Protein AF-A0A497S3P4-F1 (afdb_monomer_lite)

Secondary structure (DSSP, 8-state):
-HHHHHHHHHHHHHTT---HHHHHHHHHHHHHHTTPPPP-PPP-HHHHHHHHHHS---HHHHHHHHHHHHHHHTT--EEES-HHHHHHHTTT-S-EEEHHHHHHH--

Structure (mmCIF, N/CA/C/O backbone):
data_AF-A0A497S3P4-F1
#
_entry.id   AF-A0A497S3P4-F1
#
loop_
_atom_site.group_PDB
_atom_site.id
_atom_site.type_symbol
_atom_site.label_atom_id
_atom_site.label_alt_id
_atom_site.label_comp_id
_atom_site.label_asym_id
_atom_site.label_entity_id
_atom_site.label_seq_id
_atom_site.pdbx_PDB_ins_code
_atom_site.Cartn_x
_atom_site.Cartn_y
_atom_site.Cartn_z
_atom_site.occupancy
_atom_site.B_iso_or_equiv
_atom_site.auth_seq_id
_atom_site.auth_comp_id
_atom_site.auth_asym_id
_atom_site.auth_atom_id
_atom_site.pdbx_PDB_model_num
ATOM 1 N N . SER A 1 1 ? -0.318 0.772 -6.779 1.00 88.62 1 SER A N 1
ATOM 2 C CA . SER A 1 1 ? -0.248 2.247 -6.795 1.00 88.62 1 SER A CA 1
ATOM 3 C C . SER A 1 1 ? 1.191 2.692 -7.026 1.00 88.62 1 SER A C 1
ATOM 5 O O . SER A 1 1 ? 2.064 1.826 -7.085 1.00 88.62 1 SER A O 1
ATOM 7 N N . ASP A 1 2 ? 1.460 4.002 -7.117 1.00 90.75 2 ASP A N 1
ATOM 8 C CA . ASP A 1 2 ? 2.835 4.538 -7.161 1.00 90.75 2 ASP A CA 1
ATOM 9 C C . ASP A 1 2 ? 3.677 4.070 -5.970 1.00 90.75 2 ASP A C 1
ATOM 11 O O . ASP A 1 2 ? 4.796 3.594 -6.160 1.00 90.75 2 ASP A O 1
ATOM 15 N N . LEU A 1 3 ? 3.106 4.071 -4.760 1.00 90.12 3 LEU A N 1
ATOM 16 C CA . LEU A 1 3 ? 3.787 3.528 -3.583 1.00 90.12 3 LEU A CA 1
ATOM 17 C C . LEU A 1 3 ? 4.137 2.047 -3.744 1.00 90.12 3 LEU A C 1
ATOM 19 O O . LEU A 1 3 ? 5.258 1.654 -3.439 1.00 90.12 3 LEU A O 1
ATOM 23 N N . THR A 1 4 ? 3.217 1.230 -4.271 1.00 91.62 4 THR A N 1
ATOM 24 C CA . THR A 1 4 ? 3.460 -0.211 -4.452 1.00 91.62 4 THR A CA 1
ATOM 25 C C . THR A 1 4 ? 4.603 -0.449 -5.437 1.00 91.62 4 THR A C 1
ATOM 27 O O . THR A 1 4 ? 5.464 -1.292 -5.196 1.00 91.62 4 THR A O 1
ATOM 30 N N . LYS A 1 5 ? 4.648 0.325 -6.532 1.00 93.88 5 LYS A N 1
ATOM 31 C CA . LYS A 1 5 ? 5.731 0.246 -7.520 1.00 93.88 5 LYS A CA 1
ATOM 32 C C . LYS A 1 5 ? 7.075 0.629 -6.901 1.00 93.88 5 LYS A C 1
ATOM 34 O O . LYS A 1 5 ? 8.069 -0.056 -7.149 1.00 93.88 5 LYS A O 1
ATOM 39 N N . VAL A 1 6 ? 7.108 1.688 -6.087 1.00 92.81 6 VAL A N 1
ATOM 40 C CA . VAL A 1 6 ? 8.318 2.120 -5.368 1.00 92.81 6 VAL A CA 1
ATOM 41 C C . VAL A 1 6 ? 8.792 1.031 -4.409 1.00 92.81 6 VAL A C 1
ATOM 43 O O . VAL A 1 6 ? 9.974 0.696 -4.418 1.00 92.81 6 VAL A O 1
ATOM 46 N N . GLU A 1 7 ? 7.895 0.438 -3.620 1.00 92.19 7 GLU A N 1
ATOM 47 C CA . GLU A 1 7 ? 8.258 -0.614 -2.667 1.00 92.19 7 GLU A CA 1
ATOM 48 C C . GLU A 1 7 ? 8.793 -1.870 -3.341 1.00 92.19 7 GLU A C 1
ATOM 50 O O . GLU A 1 7 ? 9.832 -2.379 -2.922 1.00 92.19 7 GLU A O 1
ATOM 55 N N . ILE A 1 8 ? 8.123 -2.345 -4.393 1.00 93.31 8 ILE A N 1
ATOM 56 C CA . ILE A 1 8 ? 8.557 -3.533 -5.132 1.00 93.31 8 ILE A CA 1
ATOM 57 C C . ILE A 1 8 ? 9.900 -3.268 -5.808 1.00 93.31 8 ILE A C 1
ATOM 59 O O . ILE A 1 8 ? 10.821 -4.066 -5.662 1.00 93.31 8 ILE A O 1
ATOM 63 N N . THR A 1 9 ? 10.060 -2.120 -6.472 1.00 96.38 9 THR A N 1
ATOM 64 C CA . THR A 1 9 ? 11.338 -1.750 -7.102 1.00 96.38 9 THR A CA 1
ATOM 65 C C . THR A 1 9 ? 12.463 -1.656 -6.068 1.00 96.38 9 THR A C 1
ATOM 67 O O . THR A 1 9 ? 13.535 -2.223 -6.273 1.00 96.38 9 THR A O 1
ATOM 70 N N . ARG A 1 10 ? 12.222 -0.996 -4.924 1.00 95.81 10 ARG A N 1
ATOM 71 C CA . ARG A 1 10 ? 13.189 -0.909 -3.818 1.00 95.81 10 ARG A CA 1
ATOM 72 C C . ARG A 1 10 ? 13.559 -2.297 -3.304 1.00 95.81 10 ARG A C 1
ATOM 74 O O . ARG A 1 10 ? 14.735 -2.559 -3.086 1.00 95.81 10 ARG A O 1
ATOM 81 N N . TYR A 1 11 ? 12.577 -3.170 -3.099 1.00 94.94 11 TYR A N 1
ATOM 82 C CA . TYR A 1 11 ? 12.793 -4.530 -2.612 1.00 94.94 11 TYR A CA 1
ATOM 83 C C . TYR A 1 11 ? 13.663 -5.343 -3.583 1.00 94.94 11 TYR A C 1
ATOM 85 O O . TYR A 1 11 ? 14.674 -5.908 -3.172 1.00 94.94 11 TYR A O 1
ATOM 93 N N . LEU A 1 12 ? 13.345 -5.311 -4.881 1.00 97.00 12 LEU A N 1
ATOM 94 C CA . LEU A 1 12 ? 14.123 -5.988 -5.924 1.00 97.00 12 LEU A CA 1
ATOM 95 C C . LEU A 1 12 ? 15.575 -5.486 -5.985 1.00 97.00 12 LEU A C 1
ATOM 97 O O . LEU A 1 12 ? 16.509 -6.279 -6.059 1.00 97.00 12 LEU A O 1
ATOM 101 N N . ILE A 1 13 ? 15.794 -4.174 -5.914 1.00 97.56 13 ILE A N 1
ATOM 102 C CA . ILE A 1 13 ? 17.150 -3.614 -6.001 1.00 97.56 13 ILE A CA 1
ATOM 103 C C . ILE A 1 13 ? 17.929 -3.843 -4.701 1.00 97.56 13 ILE A C 1
ATOM 105 O O . ILE A 1 13 ? 19.051 -4.338 -4.722 1.00 97.56 13 ILE A O 1
ATOM 109 N N . SER A 1 14 ? 17.359 -3.460 -3.556 1.00 96.62 14 SER A N 1
ATOM 110 C CA . SER A 1 14 ? 18.088 -3.421 -2.282 1.00 96.62 14 SER A CA 1
ATOM 111 C C . SER A 1 14 ? 18.242 -4.785 -1.621 1.00 96.62 14 SER A C 1
ATOM 113 O O . SER A 1 14 ? 19.238 -5.006 -0.942 1.00 96.62 14 SER A O 1
ATOM 115 N N . GLU A 1 15 ? 17.260 -5.674 -1.767 1.00 96.00 15 GLU A N 1
ATOM 116 C CA . GLU A 1 15 ? 17.256 -6.961 -1.058 1.00 96.00 15 GLU A CA 1
ATOM 117 C C . GLU A 1 15 ? 17.615 -8.126 -1.978 1.00 96.00 15 GLU A C 1
ATOM 119 O O . GLU A 1 15 ? 18.198 -9.104 -1.519 1.00 96.00 15 GLU A O 1
ATOM 124 N N . TRP A 1 16 ? 17.328 -8.008 -3.277 1.00 95.38 16 TRP A N 1
ATOM 125 C CA . TRP A 1 16 ? 17.622 -9.050 -4.265 1.00 95.38 16 TRP A CA 1
ATOM 126 C C . TRP A 1 16 ? 18.799 -8.703 -5.182 1.00 95.38 16 TRP A C 1
ATOM 128 O O . TRP A 1 16 ? 19.221 -9.541 -5.977 1.00 95.38 16 TRP A O 1
ATOM 138 N N . GLY A 1 17 ? 19.354 -7.491 -5.072 1.00 96.94 17 GLY A N 1
ATOM 139 C CA . GLY A 1 17 ? 20.514 -7.064 -5.856 1.00 96.94 17 GLY A CA 1
ATOM 140 C C . GLY A 1 17 ? 20.236 -6.940 -7.355 1.00 96.94 17 GLY A C 1
ATOM 141 O O . GLY A 1 17 ? 21.174 -6.975 -8.150 1.00 96.94 17 GLY A O 1
ATOM 142 N N . CYS A 1 18 ? 18.968 -6.828 -7.760 1.00 97.19 18 CYS A N 1
ATOM 143 C CA . CYS A 1 18 ? 18.607 -6.682 -9.164 1.00 97.19 18 CYS A CA 1
ATOM 144 C C . CYS A 1 18 ? 19.085 -5.336 -9.718 1.00 97.19 18 CYS A C 1
ATOM 146 O O . CYS A 1 18 ? 19.032 -4.310 -9.035 1.00 97.19 18 CYS A O 1
ATOM 148 N N . ASP A 1 19 ? 19.476 -5.314 -10.991 1.00 97.50 19 ASP A N 1
ATOM 149 C CA . ASP A 1 19 ? 19.726 -4.051 -11.673 1.00 97.50 19 ASP A CA 1
ATOM 150 C C . ASP A 1 19 ? 18.402 -3.308 -11.978 1.00 97.50 19 ASP A C 1
ATOM 152 O O . ASP A 1 19 ? 17.334 -3.931 -12.072 1.00 97.50 19 ASP A O 1
ATOM 156 N N . PRO A 1 20 ? 18.441 -1.975 -12.166 1.00 97.06 20 PRO A N 1
ATOM 157 C CA . PRO A 1 20 ? 17.233 -1.184 -12.395 1.00 97.06 20 PRO A CA 1
ATOM 158 C C . PRO A 1 20 ? 16.410 -1.604 -13.621 1.00 97.06 20 PRO A C 1
ATOM 160 O O . PRO A 1 20 ? 15.182 -1.535 -13.570 1.00 97.06 20 PRO A O 1
ATOM 163 N N . LYS A 1 21 ? 17.048 -2.064 -14.709 1.00 97.50 21 LYS A N 1
ATOM 164 C CA . LYS A 1 21 ? 16.330 -2.477 -15.927 1.00 97.50 21 LYS A CA 1
ATOM 165 C C . LYS A 1 21 ? 15.580 -3.780 -15.688 1.00 97.50 21 LYS A C 1
ATOM 167 O O . LYS A 1 21 ? 14.443 -3.923 -16.133 1.00 97.50 21 LYS A O 1
ATOM 172 N N . PHE A 1 22 ? 16.193 -4.716 -14.965 1.00 97.12 22 PHE A N 1
ATOM 173 C CA . PHE A 1 22 ? 15.528 -5.955 -14.577 1.00 97.12 22 PHE A CA 1
ATOM 174 C C . PHE A 1 22 ? 14.329 -5.699 -13.656 1.00 97.12 22 PHE A C 1
ATOM 176 O O . PHE A 1 22 ? 13.260 -6.279 -13.865 1.00 97.12 22 PHE A O 1
ATOM 183 N N . ALA A 1 23 ? 14.470 -4.805 -12.673 1.00 97.38 23 ALA A N 1
ATOM 184 C CA . ALA A 1 23 ? 13.372 -4.446 -11.777 1.00 97.38 23 ALA A CA 1
ATOM 185 C C . ALA A 1 23 ? 12.195 -3.808 -12.540 1.00 97.38 23 ALA A C 1
ATOM 187 O O . ALA A 1 23 ? 11.039 -4.177 -12.322 1.00 97.38 23 ALA A O 1
ATOM 188 N N . GLU A 1 24 ? 12.483 -2.909 -13.486 1.00 96.94 24 GLU A N 1
ATOM 189 C CA . GLU A 1 24 ? 11.462 -2.291 -14.337 1.00 96.94 24 GLU A CA 1
ATOM 190 C C . GLU A 1 24 ? 10.762 -3.311 -15.243 1.00 96.94 24 GLU A C 1
ATOM 192 O O . GLU A 1 24 ? 9.531 -3.329 -15.311 1.00 96.94 24 GLU A O 1
ATOM 197 N N . LYS A 1 25 ? 11.525 -4.199 -15.892 1.00 96.75 25 LYS A N 1
ATOM 198 C CA . LYS A 1 25 ? 10.960 -5.287 -16.698 1.00 96.75 25 LYS A CA 1
ATOM 199 C C . LYS A 1 25 ? 10.031 -6.169 -15.862 1.00 96.75 25 LYS A C 1
ATOM 201 O O . LYS A 1 25 ? 8.905 -6.416 -16.272 1.00 96.75 25 LYS A O 1
ATOM 206 N N . THR A 1 26 ? 10.475 -6.584 -14.677 1.00 95.75 26 THR A N 1
ATOM 207 C CA . THR A 1 26 ? 9.689 -7.429 -13.762 1.00 95.75 26 THR A CA 1
ATOM 208 C C . THR A 1 26 ? 8.367 -6.767 -13.372 1.00 95.75 26 THR A C 1
ATOM 210 O O . THR A 1 26 ? 7.323 -7.416 -13.372 1.00 95.75 26 THR A O 1
ATOM 213 N N . TRP A 1 27 ? 8.385 -5.463 -13.078 1.00 95.06 27 TRP A N 1
ATOM 214 C CA . TRP A 1 27 ? 7.165 -4.707 -12.799 1.00 95.06 27 TRP A CA 1
ATOM 215 C C . TRP A 1 27 ? 6.203 -4.695 -13.996 1.00 95.06 27 TRP A C 1
ATOM 217 O O . TRP A 1 27 ? 5.004 -4.919 -13.829 1.00 95.06 27 TRP A O 1
ATOM 227 N N . ASN A 1 28 ? 6.715 -4.447 -15.202 1.00 94.12 28 ASN A N 1
ATOM 228 C CA . ASN A 1 28 ? 5.892 -4.413 -16.411 1.00 94.12 28 ASN A CA 1
ATOM 229 C C . ASN A 1 28 ? 5.291 -5.789 -16.731 1.00 94.12 28 ASN A C 1
ATOM 231 O O . ASN A 1 28 ? 4.097 -5.871 -17.016 1.00 94.12 28 ASN A O 1
ATOM 235 N N . ASP A 1 29 ? 6.082 -6.858 -16.606 1.00 94.75 29 ASP A N 1
ATOM 236 C CA . ASP A 1 29 ? 5.624 -8.238 -16.789 1.00 94.75 29 ASP A CA 1
ATOM 237 C C . ASP A 1 29 ? 4.505 -8.575 -15.785 1.00 94.75 29 ASP A C 1
ATOM 239 O O . ASP A 1 29 ? 3.478 -9.137 -16.165 1.00 94.75 29 ASP A O 1
ATOM 243 N N . PHE A 1 30 ? 4.653 -8.172 -14.516 1.00 93.19 30 PHE A N 1
ATOM 244 C CA . PHE A 1 30 ? 3.614 -8.326 -13.492 1.00 93.19 30 PHE A CA 1
ATOM 245 C C . PHE A 1 30 ? 2.312 -7.606 -13.873 1.00 93.19 30 PHE A C 1
ATOM 247 O O . PHE A 1 30 ? 1.239 -8.207 -13.830 1.00 93.19 30 PHE A O 1
ATOM 254 N N . MET A 1 31 ? 2.396 -6.340 -14.292 1.00 93.56 31 MET A N 1
ATOM 255 C CA . MET A 1 31 ? 1.218 -5.558 -14.683 1.00 93.56 31 MET A CA 1
ATOM 256 C C . MET A 1 3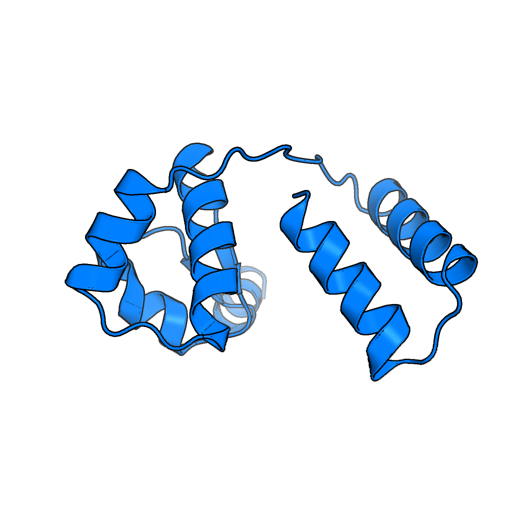1 ? 0.472 -6.184 -15.869 1.00 93.56 31 MET A C 1
ATOM 258 O O . MET A 1 31 ? -0.757 -6.207 -15.869 1.00 93.56 31 MET A O 1
ATOM 262 N N . GLN A 1 32 ? 1.207 -6.705 -16.856 1.00 92.44 32 GLN A N 1
ATOM 263 C CA . GLN A 1 32 ? 0.637 -7.340 -18.049 1.00 92.44 32 GLN A CA 1
ATOM 264 C C . GLN A 1 32 ? 0.048 -8.725 -17.762 1.00 92.44 32 GLN A C 1
ATOM 266 O O . GLN A 1 32 ? -0.943 -9.106 -18.378 1.00 92.44 32 GLN A O 1
ATOM 271 N N . SER A 1 33 ? 0.641 -9.476 -16.833 1.00 95.25 33 SER A N 1
ATOM 272 C CA . SER A 1 33 ? 0.254 -10.870 -16.578 1.00 95.25 33 SER A CA 1
ATOM 273 C C . SER A 1 33 ? -1.012 -11.015 -15.731 1.00 95.25 33 SER A C 1
ATOM 275 O O . SER A 1 33 ? -1.664 -12.053 -15.798 1.00 95.25 33 SER A O 1
ATOM 277 N N . PHE A 1 34 ? -1.353 -10.010 -14.918 1.00 87.62 34 PHE A N 1
ATOM 278 C CA . PHE A 1 34 ? -2.394 -10.131 -13.887 1.00 87.62 34 PHE A CA 1
ATOM 279 C C . PHE A 1 34 ? -3.567 -9.148 -14.039 1.00 87.62 34 PHE A C 1
ATOM 281 O O . PHE A 1 34 ? -4.289 -8.933 -13.070 1.00 87.62 34 PHE A O 1
ATOM 288 N N . ASP A 1 35 ? -3.758 -8.554 -15.224 1.00 88.69 35 ASP A N 1
ATOM 289 C CA . ASP A 1 35 ? -4.817 -7.559 -15.503 1.00 88.69 35 ASP A CA 1
ATOM 290 C C . ASP A 1 35 ? -4.927 -6.483 -14.400 1.00 88.69 35 ASP A C 1
ATOM 292 O O . ASP A 1 35 ? -5.986 -6.175 -13.846 1.00 88.69 35 ASP A O 1
ATOM 296 N N . ILE A 1 36 ? -3.769 -5.953 -13.993 1.00 91.75 36 ILE A N 1
ATOM 297 C CA . ILE A 1 36 ? -3.690 -5.052 -12.845 1.00 91.75 36 ILE A CA 1
ATOM 298 C C . ILE A 1 36 ? -4.106 -3.646 -13.267 1.00 91.75 36 ILE A C 1
ATOM 300 O O . ILE A 1 36 ? -3.451 -2.993 -14.080 1.00 91.75 36 ILE A O 1
ATOM 304 N N . THR A 1 37 ? -5.136 -3.112 -12.612 1.00 91.06 37 THR A N 1
ATOM 305 C CA . THR A 1 37 ? -5.465 -1.688 -12.726 1.00 91.06 37 THR A CA 1
ATOM 306 C C . THR A 1 37 ? -4.516 -0.854 -11.866 1.00 91.06 37 THR A C 1
ATOM 308 O O . THR A 1 37 ? -4.466 -0.984 -10.640 1.00 91.06 37 THR A O 1
ATOM 311 N N . TYR A 1 38 ? -3.763 0.044 -12.503 1.00 90.50 38 TYR A N 1
ATOM 312 C CA . TYR A 1 38 ? -2.854 0.945 -11.800 1.00 90.50 38 TYR A CA 1
ATOM 313 C C . TYR A 1 38 ? -3.576 2.174 -11.241 1.00 90.50 38 TYR A C 1
ATOM 315 O O . TYR A 1 38 ? -4.151 2.962 -11.988 1.00 90.50 38 TYR A O 1
ATOM 323 N N . ILE A 1 39 ? -3.470 2.389 -9.929 1.00 89.31 39 ILE A N 1
ATOM 324 C CA . ILE A 1 39 ? -4.058 3.549 -9.247 1.00 89.31 39 ILE A CA 1
ATOM 325 C C . ILE A 1 39 ? -2.972 4.575 -8.922 1.00 89.31 39 ILE A C 1
ATOM 327 O O . ILE A 1 39 ? -2.057 4.287 -8.144 1.00 89.31 39 ILE A O 1
ATOM 331 N N . ARG A 1 40 ? -3.113 5.784 -9.471 1.00 84.50 40 ARG A N 1
ATOM 332 C CA . ARG A 1 40 ? -2.349 6.970 -9.058 1.00 84.50 40 ARG A CA 1
ATOM 333 C C . ARG A 1 40 ? -3.069 7.624 -7.887 1.00 84.50 40 ARG A C 1
ATOM 335 O O . ARG A 1 40 ? -3.974 8.428 -8.082 1.00 84.50 40 ARG A O 1
ATOM 342 N N . GLY A 1 41 ? -2.740 7.167 -6.684 1.00 77.62 41 GLY A N 1
ATOM 343 C CA . GLY A 1 41 ? -3.360 7.649 -5.457 1.00 77.62 41 GLY A CA 1
ATOM 344 C C . GLY A 1 41 ? -2.648 8.892 -4.946 1.00 77.62 41 GLY A C 1
ATOM 345 O O . GLY A 1 41 ? -1.451 8.847 -4.676 1.00 77.62 41 GLY A O 1
ATOM 346 N N . GLU A 1 42 ? -3.390 9.981 -4.789 1.00 85.75 42 GLU A N 1
ATOM 347 C CA . GLU A 1 42 ? -2.930 11.149 -4.042 1.00 85.75 42 GLU A CA 1
ATOM 348 C C . GLU A 1 42 ? -2.996 10.867 -2.539 1.00 85.75 42 GLU A C 1
ATOM 350 O O . GLU A 1 42 ? -3.971 10.289 -2.047 1.00 85.75 42 GLU A O 1
ATOM 355 N N . ILE A 1 43 ? -1.963 11.308 -1.827 1.00 90.31 43 ILE A N 1
ATOM 356 C CA . ILE A 1 43 ? -1.865 11.196 -0.376 1.00 90.31 43 ILE A CA 1
ATOM 357 C C . ILE A 1 43 ? -2.438 12.456 0.271 1.00 90.31 43 ILE A C 1
ATOM 359 O O . ILE A 1 43 ? -2.016 13.566 -0.050 1.00 90.31 43 ILE A O 1
ATOM 363 N N . ASP A 1 44 ? -3.370 12.269 1.199 1.00 92.50 44 ASP A N 1
ATOM 364 C CA . ASP A 1 44 ? -3.951 13.331 2.016 1.00 92.50 44 ASP A CA 1
ATOM 365 C C . ASP A 1 44 ? -3.202 13.400 3.354 1.00 92.50 44 ASP A C 1
ATOM 367 O O . ASP A 1 44 ? -3.321 12.525 4.215 1.00 92.50 44 ASP A O 1
ATOM 371 N N . ILE A 1 45 ? -2.372 14.428 3.509 1.00 92.69 45 ILE A N 1
ATOM 372 C CA . ILE A 1 45 ? -1.514 14.582 4.686 1.00 92.69 45 ILE A CA 1
ATOM 373 C C . ILE A 1 45 ? -2.333 14.897 5.941 1.00 92.69 45 ILE A C 1
ATOM 375 O O . ILE A 1 45 ? -1.974 14.420 7.018 1.00 92.69 45 ILE A O 1
ATOM 379 N N . ASP A 1 46 ? -3.436 15.633 5.819 1.00 93.62 46 ASP A N 1
ATOM 380 C CA . ASP A 1 46 ? -4.250 16.034 6.966 1.00 93.62 46 ASP A CA 1
ATOM 381 C C . ASP A 1 46 ? -5.020 14.834 7.534 1.00 93.62 46 ASP A C 1
ATOM 383 O O . ASP A 1 46 ? -5.025 14.613 8.749 1.00 93.62 46 ASP A O 1
ATOM 387 N N . ASP A 1 47 ? -5.577 13.985 6.662 1.00 91.75 47 ASP A N 1
ATOM 388 C CA . ASP A 1 47 ? -6.194 12.717 7.074 1.00 91.75 47 ASP A CA 1
ATOM 389 C C . ASP A 1 47 ? -5.153 11.804 7.750 1.00 91.75 47 ASP A C 1
ATOM 391 O O . ASP A 1 47 ? -5.427 11.268 8.824 1.00 91.75 47 ASP A O 1
ATOM 395 N N . LEU A 1 48 ? -3.920 11.706 7.231 1.00 91.94 48 LEU A N 1
ATOM 396 C CA . LEU A 1 48 ? -2.855 10.934 7.893 1.00 91.94 48 LEU A CA 1
ATOM 397 C C . LEU A 1 48 ? -2.486 11.487 9.267 1.00 91.94 48 LEU A C 1
ATOM 399 O O . LEU A 1 48 ? -2.334 10.709 10.212 1.00 91.94 48 LEU A O 1
ATOM 403 N N . LEU A 1 49 ? -2.327 12.809 9.377 1.00 92.56 49 LEU A N 1
ATOM 404 C CA . LEU A 1 49 ? -2.005 13.481 10.633 1.00 92.56 49 LEU A CA 1
ATOM 405 C C . LEU A 1 49 ? -3.060 13.174 11.695 1.00 92.56 49 LEU A C 1
ATOM 407 O O . LEU A 1 49 ? -2.700 12.812 12.817 1.00 92.56 49 LEU A O 1
ATOM 411 N N . SER A 1 50 ? -4.341 13.221 11.320 1.00 92.00 50 SER A N 1
ATOM 412 C CA . SER A 1 50 ? -5.445 12.907 12.229 1.00 92.00 50 SER A CA 1
ATOM 413 C C . SER A 1 50 ? -5.353 11.486 12.802 1.00 92.00 50 SER A C 1
ATOM 415 O O . SER A 1 50 ? -5.642 11.264 13.977 1.00 92.00 50 SER A O 1
ATOM 417 N N . ILE A 1 51 ? -4.873 10.514 12.021 1.00 91.19 51 ILE A N 1
ATOM 418 C CA . ILE A 1 51 ? -4.742 9.123 12.471 1.00 91.19 51 ILE A CA 1
ATOM 419 C C . ILE A 1 51 ? -3.528 8.966 13.372 1.00 91.19 51 ILE A C 1
ATOM 421 O O . ILE A 1 51 ? -3.631 8.385 14.449 1.00 91.19 5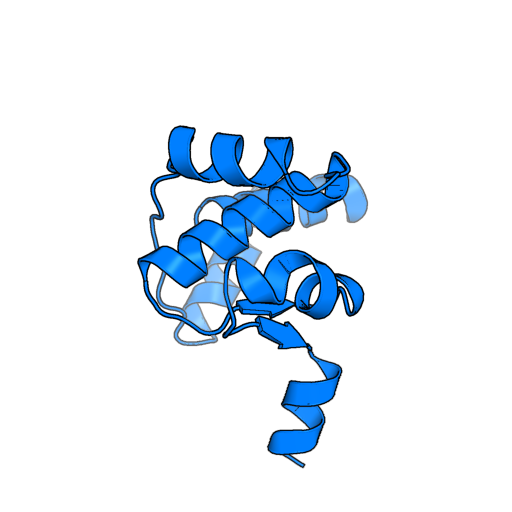1 ILE A O 1
ATOM 425 N N . VAL A 1 52 ? -2.357 9.450 12.947 1.00 91.06 52 VAL A N 1
ATOM 426 C CA . VAL A 1 52 ? -1.102 9.192 13.674 1.00 91.06 52 VAL A CA 1
ATOM 427 C C . VAL A 1 52 ? -1.043 9.914 15.018 1.00 91.06 52 VAL A C 1
ATOM 429 O O . VAL A 1 52 ? -0.313 9.470 15.902 1.00 91.06 52 VAL A O 1
ATOM 432 N N . GLN A 1 53 ? -1.823 10.986 15.188 1.00 91.19 53 GLN A N 1
ATOM 433 C CA . GLN A 1 53 ? -2.017 11.658 16.475 1.00 91.19 53 GLN A CA 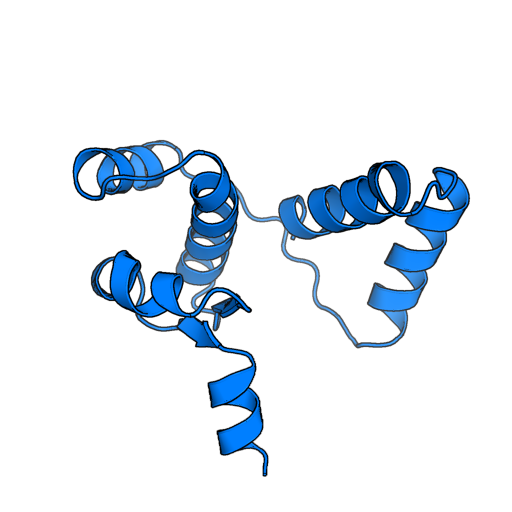1
ATOM 434 C C . GLN A 1 53 ? -2.792 10.795 17.481 1.00 91.19 53 GLN A C 1
ATOM 436 O O . GLN A 1 53 ? -2.524 10.873 18.677 1.00 91.19 53 GLN A O 1
ATOM 441 N N . ASN A 1 54 ? -3.714 9.956 17.004 1.00 88.56 54 ASN A N 1
ATOM 442 C CA . ASN A 1 54 ? -4.593 9.142 17.849 1.00 88.56 54 ASN A CA 1
ATOM 443 C C . ASN A 1 54 ? -4.144 7.676 17.949 1.00 88.56 54 ASN A C 1
ATOM 445 O O . ASN A 1 54 ? -4.434 6.991 18.927 1.00 88.56 54 ASN A O 1
ATOM 449 N N . VAL A 1 55 ? -3.399 7.190 16.956 1.00 89.00 55 VAL A N 1
ATOM 450 C CA . VAL A 1 55 ? -2.957 5.801 16.850 1.00 89.00 55 VAL A CA 1
ATOM 451 C C . VAL A 1 55 ? -1.426 5.759 16.803 1.00 89.00 55 VAL A C 1
ATOM 453 O O . VAL A 1 55 ? -0.835 6.103 15.771 1.00 89.00 55 VAL A O 1
ATOM 456 N N . PRO A 1 56 ? -0.747 5.273 17.865 1.00 87.06 56 PRO A N 1
ATOM 457 C CA . PRO A 1 56 ? 0.711 5.182 17.906 1.00 87.06 56 PRO A CA 1
ATOM 458 C C . PRO A 1 56 ? 1.276 4.405 16.711 1.00 87.06 56 PRO A C 1
ATOM 460 O O . PRO A 1 56 ? 1.161 3.179 16.619 1.00 87.06 56 PRO A O 1
ATOM 463 N N . THR A 1 57 ? 1.899 5.106 15.766 1.00 86.50 57 THR A N 1
ATOM 464 C CA . THR A 1 57 ? 2.305 4.545 14.470 1.00 86.50 57 THR A CA 1
ATOM 465 C C . THR A 1 57 ? 3.824 4.437 14.368 1.00 86.50 57 THR A C 1
ATOM 467 O O . THR A 1 57 ? 4.549 5.419 14.485 1.00 86.50 57 THR A O 1
ATOM 470 N N . LYS A 1 58 ? 4.334 3.215 14.153 1.00 86.56 58 LYS A N 1
ATOM 471 C CA . LYS A 1 58 ? 5.769 2.975 13.930 1.00 86.56 58 LYS A CA 1
ATOM 472 C C . LYS A 1 58 ? 6.139 3.372 12.503 1.00 86.56 58 LYS A C 1
ATOM 474 O O . LYS A 1 58 ? 5.331 3.202 11.596 1.00 86.56 58 LYS A O 1
ATOM 479 N N . LYS A 1 59 ? 7.398 3.763 12.275 1.00 81.19 59 LYS A N 1
ATOM 480 C CA . LYS A 1 59 ? 7.909 4.143 10.943 1.00 81.19 59 LYS A CA 1
ATOM 481 C C . LYS A 1 59 ? 7.579 3.117 9.849 1.00 81.19 59 LYS A C 1
ATOM 483 O O . LYS A 1 59 ? 7.098 3.493 8.791 1.00 81.19 59 LYS A O 1
ATOM 488 N N . LYS A 1 60 ? 7.775 1.822 10.124 1.00 76.12 60 LYS A N 1
ATOM 489 C CA . LYS A 1 60 ? 7.459 0.739 9.172 1.00 76.12 60 LYS A CA 1
ATOM 490 C C . LYS A 1 60 ? 5.967 0.624 8.831 1.00 76.12 60 LYS A C 1
ATOM 492 O O . LYS A 1 60 ? 5.623 0.177 7.751 1.00 76.12 60 LYS A O 1
ATOM 497 N N . THR A 1 61 ? 5.094 1.037 9.747 1.00 83.50 61 THR A N 1
ATOM 498 C CA . THR A 1 61 ? 3.634 0.973 9.596 1.00 83.50 61 THR A CA 1
ATOM 499 C C . THR A 1 61 ? 3.089 2.203 8.871 1.00 83.50 61 THR A C 1
ATOM 501 O O . THR A 1 61 ? 1.996 2.142 8.323 1.00 83.50 61 THR A O 1
ATOM 504 N N . LEU A 1 62 ? 3.851 3.303 8.820 1.00 87.25 62 LEU A N 1
ATOM 505 C CA . LEU A 1 62 ? 3.451 4.507 8.093 1.00 87.25 62 LEU A CA 1
ATOM 506 C C . LEU A 1 62 ? 3.235 4.213 6.605 1.00 87.25 62 LEU A C 1
ATOM 508 O O . LEU A 1 62 ? 2.251 4.668 6.045 1.00 87.25 62 LEU A O 1
ATOM 512 N N . VAL A 1 63 ? 4.097 3.405 5.979 1.00 88.12 63 VAL A N 1
ATOM 513 C CA . VAL A 1 63 ? 3.934 3.049 4.559 1.00 88.12 63 VAL A CA 1
ATOM 514 C C . VAL A 1 63 ? 2.660 2.236 4.331 1.00 88.12 63 VAL A C 1
ATOM 516 O O . VAL A 1 63 ? 1.902 2.523 3.410 1.00 88.12 63 VAL A O 1
ATOM 519 N N . ASN A 1 64 ? 2.350 1.295 5.225 1.00 89.12 64 ASN A N 1
ATOM 520 C CA . ASN A 1 64 ? 1.088 0.565 5.145 1.00 89.12 64 ASN A CA 1
ATOM 521 C C . ASN A 1 64 ? -0.125 1.477 5.364 1.00 89.12 64 ASN A C 1
ATOM 523 O O . ASN A 1 64 ? -1.153 1.277 4.725 1.00 89.12 64 ASN A O 1
ATOM 527 N N . LEU A 1 65 ? -0.001 2.502 6.211 1.00 91.56 65 LEU A N 1
ATOM 528 C CA . LEU A 1 65 ? -1.049 3.503 6.396 1.00 91.56 65 LEU A CA 1
ATOM 529 C C . LEU A 1 65 ? -1.274 4.342 5.127 1.00 91.56 65 LEU A C 1
ATOM 531 O O . LEU A 1 65 ? -2.419 4.626 4.791 1.00 91.56 65 LEU A O 1
ATOM 535 N N . LEU A 1 66 ? -0.212 4.667 4.379 1.00 92.44 66 LEU A N 1
ATOM 536 C CA . LEU A 1 66 ? -0.323 5.335 3.074 1.00 92.44 66 LEU A CA 1
ATOM 537 C C . LEU A 1 66 ? -1.120 4.484 2.079 1.00 92.44 66 LEU A C 1
ATOM 539 O O . LEU A 1 66 ? -2.027 4.983 1.414 1.00 92.44 66 LEU A O 1
ATOM 543 N N . HIS A 1 67 ? -0.835 3.182 2.000 1.00 92.50 67 HIS A N 1
ATOM 544 C CA . HIS A 1 67 ? -1.625 2.280 1.156 1.00 92.50 67 HIS A CA 1
ATOM 545 C C . HIS A 1 67 ? -3.065 2.144 1.624 1.00 92.50 67 HIS A C 1
ATOM 547 O O . HIS A 1 67 ? -3.976 2.107 0.797 1.00 92.50 67 HIS A O 1
ATOM 553 N N . LEU A 1 68 ? -3.272 2.089 2.938 1.00 93.69 68 LEU A N 1
ATOM 554 C CA . LEU A 1 68 ? -4.596 1.995 3.530 1.00 93.69 68 LEU A CA 1
ATOM 555 C C . LEU A 1 68 ? -5.440 3.232 3.206 1.00 93.69 68 LEU A C 1
ATOM 557 O O . LEU A 1 68 ? -6.609 3.090 2.856 1.00 93.69 68 LEU A O 1
ATOM 561 N N . GLN A 1 69 ? -4.843 4.427 3.238 1.00 93.94 69 GLN A N 1
ATOM 562 C CA . GLN A 1 69 ? -5.502 5.661 2.817 1.00 93.94 69 GLN A CA 1
ATOM 563 C C . GLN A 1 69 ? -5.908 5.613 1.340 1.00 93.94 69 GLN A C 1
ATOM 565 O O . GLN A 1 69 ? -7.037 5.972 1.001 1.00 93.94 69 GLN A O 1
ATOM 570 N N . ILE A 1 70 ? -5.030 5.124 0.457 1.00 93.19 70 ILE A N 1
ATOM 571 C CA . ILE A 1 70 ? -5.374 4.933 -0.959 1.00 93.19 70 ILE A CA 1
ATOM 572 C C . ILE A 1 70 ? -6.551 3.956 -1.079 1.00 93.19 70 ILE A C 1
ATOM 574 O O . ILE A 1 70 ? -7.540 4.263 -1.742 1.00 93.19 70 ILE A O 1
ATOM 578 N N . ALA A 1 71 ? -6.500 2.806 -0.403 1.00 94.00 71 ALA A N 1
ATOM 579 C CA . ALA A 1 71 ? -7.588 1.831 -0.432 1.00 94.00 71 ALA A CA 1
ATOM 580 C C . ALA A 1 71 ? -8.916 2.429 0.066 1.00 94.00 71 ALA A C 1
ATOM 582 O O . ALA A 1 71 ? -9.942 2.245 -0.590 1.00 94.00 71 ALA A O 1
ATOM 583 N N . LYS A 1 72 ? -8.887 3.205 1.158 1.00 94.38 72 LYS A N 1
ATOM 584 C CA . LYS A 1 72 ? -10.035 3.947 1.700 1.00 94.38 72 LYS A CA 1
ATOM 585 C C . LYS A 1 72 ? -10.609 4.927 0.682 1.00 94.38 72 LYS A C 1
ATOM 587 O O . LYS A 1 72 ? -11.810 4.892 0.425 1.00 94.38 72 LYS A O 1
ATOM 592 N N . ARG A 1 73 ? -9.761 5.753 0.061 1.00 92.75 73 ARG A N 1
ATOM 593 C CA . ARG A 1 73 ? -10.170 6.771 -0.922 1.00 92.75 73 ARG A CA 1
ATOM 594 C C . ARG A 1 73 ? -10.901 6.170 -2.122 1.00 92.75 73 ARG A C 1
ATOM 596 O O . ARG A 1 73 ? -11.872 6.751 -2.592 1.00 92.75 73 ARG A O 1
ATOM 603 N N . TYR A 1 74 ? -10.463 5.003 -2.592 1.00 92.38 74 TYR A N 1
ATOM 604 C CA . TYR A 1 74 ? -11.093 4.297 -3.715 1.00 92.38 74 TYR A CA 1
ATOM 605 C C . TYR A 1 74 ? -12.096 3.215 -3.279 1.00 92.38 74 TYR A C 1
ATOM 607 O O . TYR A 1 74 ? -12.620 2.489 -4.121 1.00 92.38 74 TYR A O 1
ATOM 615 N N . ASN A 1 75 ? -12.392 3.106 -1.978 1.00 94.12 75 ASN A N 1
ATOM 616 C CA . ASN A 1 75 ? -13.316 2.129 -1.396 1.00 94.12 75 ASN A CA 1
ATOM 617 C C . ASN A 1 75 ? -12.983 0.651 -1.727 1.00 94.12 75 ASN A C 1
ATOM 619 O O . ASN A 1 75 ? -13.878 -0.194 -1.865 1.00 94.12 75 ASN A O 1
ATOM 623 N N . LEU A 1 76 ? -11.691 0.338 -1.845 1.00 94.62 76 LEU A N 1
ATOM 624 C CA . LEU A 1 76 ? -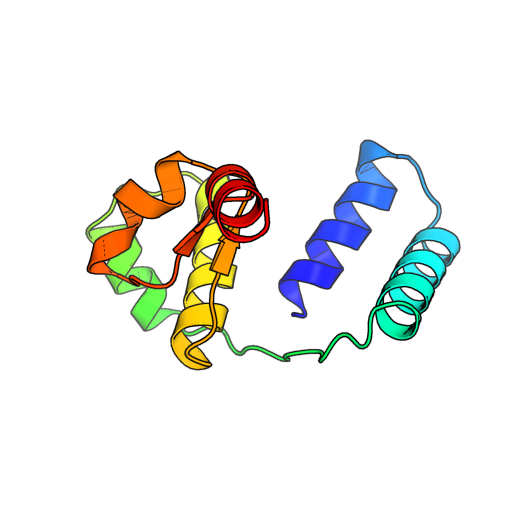11.152 -0.975 -2.213 1.00 94.62 76 LEU A CA 1
ATOM 625 C C . LEU A 1 76 ? -10.797 -1.820 -0.989 1.00 94.62 76 LEU A C 1
ATOM 627 O O . LEU A 1 76 ? -10.532 -1.291 0.088 1.00 94.62 76 LEU A O 1
ATOM 631 N N . TRP A 1 77 ? -10.743 -3.140 -1.160 1.00 95.12 77 TRP A N 1
ATOM 632 C CA . TRP A 1 77 ? -10.164 -4.023 -0.148 1.00 95.12 77 TRP A CA 1
ATOM 633 C C . TRP A 1 77 ? -8.646 -3.847 -0.092 1.00 95.12 77 TRP A C 1
ATOM 635 O O . TRP A 1 77 ? -7.965 -3.961 -1.110 1.00 95.12 77 TRP A O 1
ATOM 645 N N . PHE A 1 78 ? -8.117 -3.595 1.102 1.00 94.88 78 PHE A N 1
ATOM 646 C CA . PHE A 1 78 ? -6.686 -3.578 1.362 1.00 94.88 78 PHE A CA 1
ATOM 647 C C . PHE A 1 78 ? -6.219 -4.978 1.765 1.00 94.88 78 PHE A C 1
ATOM 649 O O . PHE A 1 78 ? -6.516 -5.448 2.863 1.00 94.88 78 PHE A O 1
ATOM 656 N N . LEU A 1 79 ? -5.500 -5.644 0.860 1.00 93.31 79 LEU A N 1
ATOM 657 C CA . LEU A 1 79 ? -4.902 -6.953 1.103 1.00 93.31 79 LEU A CA 1
ATOM 658 C C . LEU A 1 79 ? -3.509 -6.792 1.722 1.00 93.31 79 LEU A C 1
ATOM 660 O O . LEU A 1 79 ? -2.649 -6.130 1.144 1.00 93.31 79 LEU A O 1
ATOM 664 N N . THR A 1 80 ? -3.269 -7.416 2.875 1.00 90.62 80 THR A N 1
ATOM 665 C CA . THR A 1 80 ? -1.996 -7.295 3.603 1.00 90.62 80 THR A CA 1
ATOM 666 C C . THR A 1 80 ? -1.499 -8.621 4.183 1.00 90.62 80 THR A C 1
ATOM 668 O O . THR A 1 80 ? -2.253 -9.567 4.402 1.00 90.62 80 THR A O 1
ATOM 671 N N . GLY A 1 81 ? -0.192 -8.701 4.440 1.00 88.06 81 GLY A N 1
ATOM 672 C CA . GLY A 1 81 ? 0.414 -9.779 5.227 1.00 88.06 81 GLY A CA 1
ATOM 673 C C . GLY A 1 81 ? 0.564 -9.453 6.715 1.00 88.06 81 GLY A C 1
ATOM 674 O O . GLY A 1 81 ? 0.911 -10.335 7.493 1.00 88.06 81 GLY A O 1
ATOM 675 N N . GLU A 1 82 ? 0.329 -8.204 7.125 1.00 86.38 82 GLU A N 1
ATOM 676 C CA . GLU A 1 82 ? 0.469 -7.779 8.519 1.00 86.38 82 GLU A CA 1
ATOM 677 C C . GLU A 1 82 ? -0.845 -7.996 9.281 1.00 86.38 82 GLU A C 1
ATOM 679 O O . GLU A 1 82 ? -1.751 -7.172 9.205 1.00 86.38 82 GLU A O 1
ATOM 684 N N . GLU A 1 83 ? -0.938 -9.091 10.044 1.00 83.31 83 GLU A N 1
ATOM 685 C CA . GLU A 1 83 ? -2.159 -9.463 10.786 1.00 83.31 83 GLU A CA 1
ATOM 686 C C . GLU A 1 83 ? -2.628 -8.354 11.742 1.00 83.31 83 GLU A C 1
ATOM 688 O O . GLU A 1 83 ? -3.803 -8.012 11.780 1.00 83.31 83 GLU A O 1
ATOM 693 N N . LYS A 1 84 ? -1.690 -7.704 12.439 1.00 86.56 84 LYS A N 1
ATOM 694 C CA . LYS A 1 84 ? -1.995 -6.650 13.423 1.00 86.56 84 LYS A CA 1
ATOM 695 C C . LYS A 1 84 ? -2.491 -5.343 12.807 1.00 86.56 84 LYS A C 1
ATOM 697 O O . LYS A 1 84 ? -2.865 -4.434 13.545 1.00 86.56 84 LYS A O 1
ATOM 702 N N . LEU A 1 85 ? -2.407 -5.190 11.486 1.00 87.38 85 LEU A N 1
ATOM 703 C CA . LEU A 1 85 ? -2.801 -3.951 10.830 1.00 87.38 85 LEU A CA 1
ATOM 704 C C . LEU A 1 85 ? -4.321 -3.804 10.785 1.00 87.38 85 LEU A C 1
ATOM 706 O O . LEU A 1 85 ? -4.807 -2.696 10.999 1.00 87.38 85 LEU A O 1
ATOM 710 N N . ALA A 1 86 ? -5.035 -4.911 10.559 1.00 87.06 86 ALA A N 1
ATOM 711 C CA . ALA A 1 86 ? -6.493 -4.943 10.568 1.00 87.06 86 ALA A CA 1
ATOM 712 C C . ALA A 1 86 ? -7.029 -4.446 11.916 1.00 87.06 86 ALA A C 1
ATOM 714 O O . ALA A 1 86 ? -7.696 -3.418 11.949 1.00 87.06 86 ALA A O 1
ATOM 715 N N . ASP A 1 87 ? -6.608 -5.073 13.018 1.00 87.75 87 ASP A N 1
ATOM 716 C CA . ASP A 1 87 ? -7.045 -4.710 14.374 1.00 87.75 87 ASP A CA 1
ATOM 717 C C . ASP A 1 87 ? -6.716 -3.255 14.728 1.00 87.75 87 ASP A C 1
ATOM 719 O O . ASP A 1 87 ? -7.487 -2.547 15.368 1.00 87.75 87 ASP A O 1
ATOM 723 N N . LYS A 1 88 ? -5.531 -2.791 14.322 1.00 90.31 88 LYS A N 1
ATOM 724 C CA . LYS A 1 88 ? -5.019 -1.483 14.729 1.00 90.31 88 LYS A CA 1
ATOM 725 C C . LYS A 1 88 ? -5.700 -0.312 14.018 1.00 90.31 88 LYS A C 1
ATOM 727 O O . LYS A 1 88 ? -5.751 0.779 14.580 1.00 90.31 88 LYS A O 1
ATOM 732 N N . TYR A 1 89 ? -6.146 -0.511 12.781 1.00 91.56 89 TYR A N 1
ATOM 733 C CA . TYR A 1 89 ? -6.720 0.549 11.948 1.00 91.56 89 TYR A CA 1
ATOM 734 C C . TYR A 1 89 ? -8.160 0.250 11.511 1.00 91.56 89 TYR A C 1
ATOM 736 O O . TYR A 1 89 ? -8.658 0.912 10.603 1.00 91.56 89 TYR A O 1
ATOM 744 N N . GLU A 1 90 ? -8.848 -0.692 12.160 1.00 88.38 90 GLU A N 1
ATOM 745 C CA . GLU A 1 90 ? -10.236 -1.058 11.845 1.00 88.38 90 GLU A CA 1
ATOM 746 C C . GLU A 1 90 ? -11.188 0.148 11.911 1.00 88.38 90 GLU A C 1
ATOM 748 O O . GLU A 1 90 ? -12.029 0.332 11.027 1.00 88.38 90 GLU A O 1
ATOM 753 N N . GLU A 1 91 ? -11.027 1.005 12.927 1.00 89.88 91 GLU A N 1
ATOM 754 C CA . GLU A 1 91 ? -11.819 2.233 13.083 1.00 89.88 91 GLU A CA 1
ATOM 755 C C . GLU A 1 91 ? -11.565 3.239 11.956 1.00 89.88 91 GLU A C 1
ATOM 757 O O . GLU A 1 91 ? -12.474 3.957 11.541 1.00 89.88 91 GLU A O 1
ATOM 762 N N . TYR A 1 92 ? -10.339 3.269 11.427 1.00 92.88 92 TYR A N 1
ATOM 763 C CA . TYR A 1 92 ? -9.979 4.139 10.315 1.00 92.88 92 TYR A CA 1
ATOM 764 C C . TYR A 1 92 ? -10.503 3.601 8.977 1.00 92.88 92 TYR A C 1
ATOM 766 O O . TYR A 1 92 ? -11.006 4.370 8.151 1.00 92.88 92 TYR A O 1
ATOM 774 N N . TYR A 1 93 ? -10.398 2.288 8.750 1.00 95.06 93 TYR A N 1
ATOM 775 C CA . TYR A 1 93 ? -10.920 1.645 7.553 1.00 95.06 93 TYR A CA 1
ATOM 776 C C . TYR A 1 93 ? -11.177 0.147 7.745 1.00 95.06 93 TYR A C 1
ATOM 778 O O . TYR A 1 93 ? -10.270 -0.624 8.036 1.00 95.06 93 TYR A O 1
ATOM 786 N N . ARG A 1 94 ? -12.415 -0.290 7.485 1.00 94.12 94 ARG A N 1
ATOM 787 C CA . ARG A 1 94 ? -12.856 -1.672 7.752 1.00 94.12 94 ARG A CA 1
ATOM 788 C C . ARG A 1 94 ? -12.549 -2.683 6.651 1.00 94.12 94 ARG A C 1
ATOM 790 O O . ARG A 1 94 ? -12.592 -3.882 6.904 1.00 94.12 94 ARG A O 1
ATOM 797 N N . LYS A 1 95 ? -12.285 -2.249 5.413 1.00 95.56 95 LYS A N 1
ATOM 798 C CA . LYS A 1 95 ? -12.027 -3.182 4.300 1.00 95.56 95 LYS A CA 1
ATOM 799 C C . LYS A 1 95 ? -10.558 -3.594 4.260 1.00 95.56 95 LYS A C 1
ATOM 801 O O . LYS A 1 95 ? -9.871 -3.358 3.269 1.00 95.56 95 LYS A O 1
ATOM 806 N N . ILE A 1 96 ? -10.084 -4.197 5.342 1.00 95.12 96 ILE A N 1
ATOM 807 C CA . ILE A 1 96 ? -8.748 -4.786 5.448 1.00 95.12 96 ILE A CA 1
ATOM 808 C C . ILE A 1 96 ? -8.926 -6.302 5.467 1.00 95.12 96 ILE A C 1
ATOM 810 O O . ILE A 1 96 ? -9.809 -6.813 6.149 1.00 95.12 96 ILE A O 1
ATOM 814 N N . ILE A 1 97 ? -8.123 -7.018 4.688 1.00 94.00 97 ILE A N 1
ATOM 815 C CA . ILE A 1 97 ? -8.122 -8.479 4.662 1.00 94.00 97 ILE A CA 1
ATOM 816 C C . ILE A 1 97 ? -6.685 -8.986 4.613 1.00 94.00 97 ILE A C 1
ATOM 818 O O . ILE A 1 97 ? -5.834 -8.443 3.908 1.00 94.00 97 ILE A O 1
ATOM 822 N N . THR A 1 98 ? -6.392 -10.035 5.366 1.00 93.00 98 THR A N 1
ATOM 823 C CA . THR A 1 98 ? -5.081 -10.681 5.351 1.00 93.00 98 THR A CA 1
ATOM 824 C C . THR A 1 98 ? -5.000 -11.759 4.272 1.00 93.00 98 THR A C 1
ATOM 826 O O . THR A 1 98 ? -6.008 -12.350 3.883 1.00 93.00 98 THR A O 1
ATOM 829 N N . TYR A 1 99 ? -3.792 -12.117 3.822 1.00 91.88 99 TYR A N 1
ATOM 830 C CA . TYR A 1 99 ? -3.610 -13.278 2.930 1.00 91.88 99 TYR A CA 1
ATOM 831 C C . TYR A 1 99 ? -4.143 -14.590 3.524 1.00 91.88 99 TYR A C 1
ATOM 833 O O . TYR A 1 99 ? -4.492 -15.515 2.789 1.00 91.88 99 TYR A O 1
ATOM 841 N N . LYS A 1 100 ? -4.151 -14.712 4.856 1.00 91.25 100 LYS A N 1
ATOM 842 C CA . LYS A 1 100 ? -4.681 -15.880 5.562 1.00 91.25 100 LYS A CA 1
ATOM 843 C C . LYS A 1 100 ? -6.202 -15.940 5.435 1.00 91.25 100 LYS A C 1
ATOM 845 O O . LYS A 1 100 ? -6.723 -16.959 4.992 1.00 91.25 100 LYS A O 1
ATOM 850 N N . GLU A 1 101 ? -6.885 -14.841 5.742 1.00 92.38 101 GLU A N 1
ATOM 851 C CA . GLU A 1 101 ? -8.343 -14.733 5.617 1.00 92.38 101 GLU A CA 1
ATOM 852 C C . GLU A 1 101 ? -8.800 -14.843 4.164 1.00 92.38 101 GLU A C 1
ATOM 854 O O . GLU A 1 101 ? -9.787 -15.514 3.881 1.00 92.38 101 GLU A O 1
ATOM 859 N N . LEU A 1 102 ? -8.067 -14.226 3.230 1.00 93.50 102 LEU A N 1
ATOM 860 C CA . LEU A 1 102 ? -8.368 -14.333 1.807 1.00 93.50 102 LEU A CA 1
ATOM 861 C C . LEU A 1 102 ? -8.338 -15.801 1.371 1.00 93.50 102 LEU A C 1
ATOM 863 O O . LEU A 1 102 ? -9.311 -16.284 0.806 1.00 93.50 102 LEU A O 1
ATOM 867 N N . ARG A 1 103 ? -7.270 -16.541 1.697 1.00 92.00 103 ARG A N 1
ATOM 868 C CA . ARG A 1 103 ? -7.165 -17.966 1.346 1.00 92.00 103 ARG A CA 1
ATOM 869 C C . ARG A 1 103 ? -8.312 -18.797 1.913 1.00 92.00 103 ARG A C 1
ATOM 871 O O . ARG A 1 103 ? -8.858 -19.616 1.188 1.00 92.00 103 ARG A O 1
ATOM 878 N N . GLN A 1 104 ? -8.715 -18.549 3.157 1.00 93.44 104 GLN A N 1
ATOM 879 C CA . GLN A 1 104 ? -9.842 -19.245 3.787 1.00 93.44 104 GLN A CA 1
ATOM 880 C C . GLN A 1 104 ? -11.191 -18.993 3.099 1.00 93.44 104 GLN A C 1
ATOM 882 O O . GLN A 1 104 ? -12.072 -19.833 3.200 1.00 93.44 104 GLN A O 1
ATOM 887 N N . ARG A 1 105 ? -11.373 -17.855 2.415 1.00 91.81 105 ARG A N 1
ATOM 888 C CA . ARG A 1 105 ? -12.619 -17.539 1.691 1.00 91.81 105 ARG A CA 1
ATOM 889 C C . ARG A 1 105 ? -12.706 -18.171 0.301 1.00 91.81 105 ARG A C 1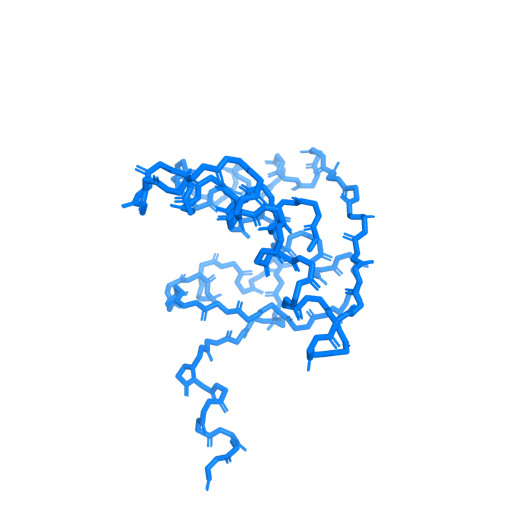
ATOM 891 O O . ARG A 1 105 ? -13.798 -18.243 -0.250 1.00 91.81 105 ARG A O 1
ATOM 898 N N . PHE A 1 106 ? -11.568 -18.554 -0.272 1.00 85.94 106 PHE A N 1
ATOM 899 C CA . PHE A 1 106 ? -11.460 -19.117 -1.623 1.00 85.94 106 PHE A CA 1
ATOM 900 C C . PHE A 1 106 ? -11.010 -20.588 -1.623 1.00 85.94 106 PHE A C 1
ATOM 902 O O . PHE A 1 10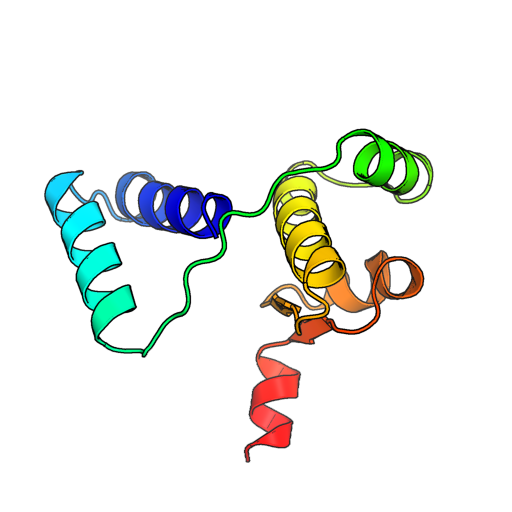6 ? -10.711 -21.127 -2.687 1.00 85.94 106 PHE A O 1
ATOM 909 N N . SER A 1 107 ? -10.951 -21.214 -0.442 1.00 64.81 107 SER A N 1
ATOM 910 C CA . SER A 1 107 ? -10.758 -22.660 -0.246 1.00 64.81 107 SER A CA 1
ATOM 911 C C . SER A 1 107 ? -12.079 -23.290 0.170 1.00 64.81 107 SER A C 1
ATOM 913 O O . SER A 1 107 ? -12.327 -24.438 -0.248 1.00 64.81 107 SER A O 1
#

Foldseek 3Di:
DVLVLVVQQCCCCVVVVDDNVVSVVVVVCVCVVPVDDDDPADFDVVLLVVLCVPAVADPVCSSVVRVVVSCVVVVHAAEEQDPVNCVRCCVVPVRYDYPVRVVVVVD

pLDDT: mean 91.49, std 4.82, range [64.81, 97.56]

Sequence (107 aa):
SDLTKVEITRYLISEWGCDPKFAEKTWNDFMQSFDITYIRGEIDIDDLLSIVQNVPTKKKTLVNLLHLQIAKRYNLWFLTGEEKLADKYEEYYRKIITYKELRQRFS

Radius of gyration: 15.16 Å; chains: 1; bounding box: 34×39×36 Å

=== Feature glossary ===
The record interleaves many kinds of information about one protein. Here is each kind framed as the question it answers.

Q: What are the backbone torsion angles?
A: φ (phi) and ψ (psi) are the two rotatable backbone dihedrals per residue: φ is the C(i-1)–N–Cα–C torsion, ψ is the N–Cα–C–N(i+1) torsion, both in degrees on (−180°, 180°]. α-helical residues cluster near (−60°, −45°); β-strand residues near (−120°, +130°). A Ramachandran plot is simply a scatter of (φ, ψ) for every residue.

Q: What is the amino-acid chain?
A: This is the polypeptide sequence — one letter per residue, N-terminus first. Length ranges from a few dozen residues for small domains to over a thousand for large multi-domain proteins.

Q: How mobile is each atom in the crystal?
A: For experimental (PDB) structures, the B-factor (temperature factor) quantifies the positional spread of each atom in the crystal — a combination of thermal vibration and static disorder — in units of Å². High B-factors mark flexible loops or poorly resolved regions; low B-factors mark the rigid, well-ordered core.

Q: Are the domains correctly placed relative to each other?
A: Predicted Aligned Error (PAE) is an AlphaFold confidence matrix: entry (i, j) is the expected error in the position of residue j, in ångströms, when the prediction is superimposed on the true structure at residue i. Low PAE within a block of residues means that block is internally rigid and well-predicted; high PAE between two blocks means their relative placement is uncertain even if each block individually is confident.

Q: How confident is the AlphaFold model at each residue?
A: pLDDT is the predicted lDDT-Cα score: AlphaFold's confidence that the local environment of each residue (all inter-atomic distances within 15 Å) is correctly placed. It is a per-residue number between 0 and 100, with higher meaning more reliable.

Q: What family and function is it annotated with?
A: Functional annotations link the protein to curated databases. InterPro entries identify conserved domains and families by matching the sequence against member-database signatures (Pfam, PROSITE, CDD, …). Gene Ontology (GO) terms describe molecular function, biological process, and cellular component in a controlled vocabulary. CATH places the structure in a hierarchical fold classification (Class/Architecture/Topology/Homologous-superfamily). The organism is the source species.

Q: How big and how compact is the whole molecule?
A: Three whole-structure scalars: the radius of gyration (RMS distance of Cα from centroid, in Å), the count of Cα–Cα contacts (pairs closer than 8 Å and separated by more than four residues in sequence — i.e. tertiary, not local, contacts), and the bounding-box dimensions. Together they distinguish compact globular folds from extended fibres or disordered chains.

Q: What known structures does this most resemble?
A: The Foldseek neighbor list gives the closest experimentally determined structures in the PDB, ranked by structural alignment. TM-score near 1 means near-identical fold; near 0.3 means only rough topology match. This is how one finds what a novel AlphaFold prediction most resembles in the solved-structure universe.

Q: Which residues are buried vs exposed?
A: SASA measures how much of the protein is reachable by solvent. It is computed by rolling a water-sized probe over the atomic surface and summing the exposed area (Å²). Per-residue SASA distinguishes core (buried, low SASA) from surface (exposed, high SASA) residues; total SASA is a whole-molecule size measure.

Q: Which residues are in helices, strands, or loops?
A: Eight-state secondary structure (DSSP): H is the canonical α-helix, G the tighter 3₁₀-helix, I the wider π-helix; E/B are β-structure, T and S are turns and bends, and '-' is everything else. DSSP derives these from the pattern of main-chain N–H···O=C hydrogen bonds, not from the sequence.

Q: Where is each backbone atom in 3D?
A: Structure coordinates are given as an mmCIF _atom_site loop: one row per atom with element, residue name, chain id, sequence number, and x/y/z position in Å. Only the four main-chain atoms per residue are included here; side chains are omitted to keep the record compact.

Q: What if only a Cα trace is available?
A: Three-state secondary structure (P-SEA) collapses the eight DSSP classes into helix (a), strand (b), and coil (c). P-SEA assigns these from Cα geometry alone — distances and angles — without requiring backbone oxygens, so it works on any Cα trace.

Q: What do the rendered images show?
A: The six renders are orthographic views along the three Cartesian axes in both directions. Representation (cartoon, sticks, or surface) and color scheme (sequence-rainbow or by-chain) vary across proteins so the training set covers all the common visualization conventions.

Q: What does the local fold look like, residue by residue?
A: Foldseek's 3Di representation compresses backbone geometry into a per-residue letter drawn from a learned twenty-state alphabet. It captures the tertiary interaction pattern around each residue — which residues are packed against it in space, regardless of where they are in sequence.

Q: What do the diagnostic plots show?
A: The contact map is a binary N×N matrix image: pixel (i, j) is dark where Cα_i and Cα_j are within 8 Å and |i−j|>4. Because the |i−j|>4 filter removes local helical contacts, off-diagonal stripes parallel to the main diagonal indicate parallel β-sheets; stripes perpendicular to it indicate antiparallel β-sheets. The Ramachandran plot scatters every residue's (φ, ψ) pair against the sterically allowed regions. The PAE heatmap renders the predicted-aligned-error matrix.